Protein AF-K7QV93-F1 (afdb_monomer_lite)

Structure (mmCIF, N/CA/C/O backbone):
data_AF-K7QV93-F1
#
_entry.id   AF-K7QV93-F1
#
loop_
_atom_site.group_PDB
_atom_site.id
_atom_site.type_symbol
_atom_site.label_atom_id
_atom_site.label_alt_id
_atom_site.label_comp_id
_atom_site.label_asym_id
_atom_site.label_entity_id
_atom_site.label_seq_id
_atom_site.pdbx_PDB_ins_code
_atom_site.Cartn_x
_atom_site.Cartn_y
_atom_site.Cartn_z
_atom_site.occupancy
_atom_site.B_iso_or_equiv
_atom_site.auth_seq_id
_atom_site.auth_comp_id
_atom_site.auth_asym_id
_atom_site.auth_atom_id
_atom_site.pdbx_PDB_model_num
ATOM 1 N N . MET A 1 1 ? -5.341 3.453 18.337 1.00 78.31 1 MET A N 1
ATOM 2 C CA . MET A 1 1 ? -4.926 2.143 17.781 1.00 78.31 1 MET A CA 1
ATOM 3 C C . MET A 1 1 ? -4.292 2.433 16.439 1.00 78.31 1 MET A C 1
ATOM 5 O O . MET A 1 1 ? -4.932 3.128 15.661 1.00 78.31 1 MET A O 1
ATOM 9 N N . LYS A 1 2 ? -3.050 1.998 16.206 1.00 89.81 2 LYS A N 1
ATOM 10 C CA . LYS A 1 2 ? -2.323 2.328 14.974 1.00 89.81 2 LYS A CA 1
ATOM 11 C C . LYS A 1 2 ? -2.675 1.346 13.867 1.00 89.81 2 LYS A C 1
ATOM 13 O O . LYS A 1 2 ? -2.722 0.136 14.111 1.00 89.81 2 LYS A O 1
ATOM 18 N N . THR A 1 3 ? -2.903 1.870 12.671 1.00 93.25 3 THR A N 1
ATOM 19 C CA . THR A 1 3 ? -2.983 1.063 11.454 1.00 93.25 3 THR A CA 1
ATOM 20 C C . THR A 1 3 ? -1.587 0.547 11.138 1.00 93.25 3 THR A C 1
ATOM 22 O O . THR A 1 3 ? -0.630 1.311 11.195 1.00 93.25 3 THR A O 1
ATOM 25 N N . LEU A 1 4 ? -1.455 -0.741 10.836 1.00 95.31 4 LEU A N 1
ATOM 26 C CA . LEU A 1 4 ? -0.177 -1.353 10.478 1.00 95.31 4 LEU A CA 1
ATOM 27 C C . LEU A 1 4 ? -0.152 -1.619 8.974 1.00 95.31 4 LEU A C 1
ATOM 29 O O . LEU A 1 4 ? -1.053 -2.284 8.471 1.00 95.31 4 LEU A O 1
ATOM 33 N N . LEU A 1 5 ? 0.876 -1.129 8.282 1.00 95.38 5 LEU A N 1
ATOM 34 C CA . LEU A 1 5 ? 1.160 -1.439 6.881 1.00 95.38 5 LEU A CA 1
ATOM 35 C C . LEU A 1 5 ? 2.373 -2.363 6.778 1.00 95.38 5 LEU A C 1
ATOM 37 O O . LEU A 1 5 ? 3.485 -1.986 7.150 1.00 95.38 5 LEU A O 1
ATOM 41 N N . GLU A 1 6 ? 2.167 -3.548 6.219 1.00 94.94 6 GLU A N 1
ATOM 42 C CA . GLU A 1 6 ? 3.200 -4.552 5.976 1.00 94.94 6 GLU A CA 1
ATOM 43 C C . GLU A 1 6 ? 3.371 -4.806 4.476 1.00 94.94 6 GLU A C 1
ATOM 45 O O . GLU A 1 6 ? 2.457 -4.595 3.679 1.00 94.94 6 GLU A O 1
ATOM 50 N N . SER A 1 7 ? 4.559 -5.283 4.106 1.00 93.56 7 SER A N 1
ATOM 51 C CA . SER A 1 7 ? 4.883 -5.742 2.757 1.00 93.56 7 SER A CA 1
ATOM 52 C C . SER A 1 7 ? 5.504 -7.131 2.828 1.00 93.56 7 SER A C 1
ATOM 54 O O . SER A 1 7 ? 6.184 -7.458 3.802 1.00 93.56 7 SER A O 1
ATOM 56 N N . HIS A 1 8 ? 5.287 -7.950 1.805 1.00 89.56 8 HIS A N 1
ATOM 57 C CA . HIS A 1 8 ? 5.808 -9.302 1.711 1.00 89.56 8 HIS A CA 1
ATOM 58 C C . HIS A 1 8 ? 6.623 -9.481 0.424 1.00 89.56 8 HIS A C 1
ATOM 60 O O . HIS A 1 8 ? 6.161 -9.257 -0.695 1.00 89.56 8 HIS A O 1
ATOM 66 N N . LYS A 1 9 ? 7.893 -9.871 0.571 1.00 73.56 9 LYS A N 1
ATOM 67 C CA . LYS A 1 9 ? 8.859 -9.970 -0.538 1.00 73.56 9 LYS A CA 1
ATOM 68 C C . LYS A 1 9 ? 8.675 -11.198 -1.434 1.00 73.56 9 LYS A C 1
ATOM 70 O O . LYS A 1 9 ? 9.058 -11.154 -2.597 1.00 73.56 9 LYS A O 1
ATOM 75 N N . TYR A 1 10 ? 8.099 -12.272 -0.902 1.00 69.88 10 TYR A N 1
ATOM 76 C CA . TYR A 1 10 ? 8.080 -13.586 -1.559 1.00 69.88 10 TYR A CA 1
ATOM 77 C C . TYR A 1 10 ? 6.673 -14.088 -1.890 1.00 69.88 10 TYR A C 1
ATOM 79 O O . TYR A 1 10 ? 6.464 -15.288 -2.040 1.00 69.88 10 TYR A O 1
ATOM 87 N N . ALA A 1 11 ? 5.694 -13.187 -1.971 1.00 67.69 11 ALA A N 1
ATOM 88 C CA . ALA A 1 11 ? 4.392 -13.554 -2.503 1.00 67.69 11 ALA A CA 1
ATOM 89 C C . ALA A 1 11 ? 4.538 -13.742 -4.023 1.00 67.69 11 ALA A C 1
ATOM 91 O O . ALA A 1 11 ? 4.731 -12.773 -4.748 1.00 67.69 11 ALA A O 1
ATOM 92 N N . LEU A 1 12 ? 4.556 -14.999 -4.479 1.00 59.31 12 LEU A N 1
ATOM 93 C CA . LEU A 1 12 ? 4.664 -15.337 -5.904 1.00 59.31 12 LEU A CA 1
ATOM 94 C C . LEU A 1 12 ? 3.320 -15.138 -6.622 1.00 59.31 12 LEU A C 1
ATOM 96 O O . LEU A 1 12 ? 3.290 -14.531 -7.684 1.00 59.31 12 LEU A O 1
ATOM 100 N N . ASP A 1 13 ? 2.222 -15.566 -5.989 1.00 68.19 13 ASP A N 1
ATOM 101 C CA . ASP A 1 13 ? 0.844 -15.441 -6.500 1.00 68.19 13 ASP A CA 1
ATOM 102 C C . ASP A 1 13 ? -0.136 -14.873 -5.453 1.00 68.19 13 ASP A C 1
ATOM 104 O O . ASP A 1 13 ? -1.357 -14.929 -5.622 1.00 68.19 13 ASP A O 1
ATOM 108 N N . GLY A 1 14 ? 0.397 -14.361 -4.341 1.00 73.25 14 GLY A N 1
ATOM 109 C CA . GLY A 1 14 ? -0.367 -13.931 -3.169 1.00 73.25 14 GLY A CA 1
ATOM 110 C C . GLY A 1 14 ? -0.301 -12.424 -2.916 1.00 73.25 14 GLY A C 1
ATOM 111 O O . GLY A 1 14 ? 0.348 -11.704 -3.669 1.00 73.25 14 GLY A O 1
ATOM 112 N N . PRO A 1 15 ? -0.941 -11.940 -1.841 1.00 79.31 15 PRO A N 1
ATOM 113 C CA . PRO A 1 15 ? -0.920 -10.527 -1.497 1.00 79.31 15 PRO A CA 1
ATOM 114 C C . PRO A 1 15 ? 0.486 -10.058 -1.104 1.00 79.31 15 PRO A C 1
ATOM 116 O O . PRO A 1 15 ? 1.139 -10.647 -0.239 1.00 79.31 15 PRO A O 1
ATOM 119 N N . GLU A 1 16 ? 0.948 -8.976 -1.722 1.00 91.81 16 GLU A N 1
ATOM 120 C CA . GLU A 1 16 ? 2.230 -8.345 -1.423 1.00 91.81 16 GLU A CA 1
ATOM 121 C C . GLU A 1 16 ? 2.125 -7.322 -0.298 1.00 91.81 16 GLU A C 1
ATOM 123 O O . GLU A 1 16 ? 3.140 -7.039 0.330 1.00 91.81 16 GLU A O 1
ATOM 128 N N . LEU A 1 17 ? 0.941 -6.758 -0.039 1.00 93.44 17 LEU A N 1
ATOM 129 C CA . LEU A 1 17 ? 0.740 -5.751 1.005 1.00 93.44 17 LEU A CA 1
ATOM 130 C C . LEU A 1 17 ? -0.396 -6.140 1.939 1.00 93.44 17 LEU A C 1
ATOM 132 O O . LEU A 1 17 ? -1.427 -6.653 1.505 1.00 93.44 17 LEU A O 1
ATOM 136 N N . PHE A 1 18 ? -0.232 -5.807 3.215 1.00 94.19 18 PHE A N 1
ATOM 137 C CA . PHE A 1 18 ? -1.254 -6.013 4.231 1.00 94.19 18 PHE A CA 1
ATOM 138 C C . PHE A 1 18 ? -1.464 -4.730 5.021 1.00 94.19 18 PHE A C 1
ATOM 140 O O . PHE A 1 18 ? -0.509 -4.113 5.488 1.00 94.19 18 PHE A O 1
ATOM 147 N N . LEU A 1 19 ? -2.723 -4.348 5.194 1.00 93.06 19 LEU A N 1
ATOM 148 C CA . LEU A 1 19 ? -3.133 -3.341 6.160 1.00 93.06 19 LEU A CA 1
ATOM 149 C C . LEU A 1 19 ? -3.858 -4.040 7.298 1.00 93.06 19 LEU A C 1
ATOM 151 O O . LEU A 1 19 ? -4.750 -4.844 7.055 1.00 93.06 19 LEU A O 1
ATOM 155 N N . ARG A 1 20 ? -3.506 -3.726 8.540 1.00 93.31 20 ARG A N 1
ATOM 156 C CA . ARG A 1 20 ? -4.220 -4.198 9.733 1.00 93.31 20 ARG A CA 1
ATOM 157 C C . ARG A 1 20 ? -4.684 -3.016 10.557 1.00 93.31 20 ARG A C 1
ATOM 159 O O . ARG A 1 20 ? -4.090 -1.941 10.483 1.00 93.31 20 ARG A O 1
ATOM 166 N N . ASN A 1 21 ? -5.695 -3.236 11.394 1.00 92.25 21 ASN A N 1
ATOM 167 C CA . ASN A 1 21 ? -6.254 -2.201 12.264 1.00 92.25 21 ASN A CA 1
ATOM 168 C C . ASN A 1 21 ? -6.733 -0.979 11.464 1.00 92.25 21 ASN A C 1
ATOM 170 O O . ASN A 1 21 ? -6.473 0.166 11.841 1.00 92.25 21 ASN A O 1
ATOM 174 N N . TRP A 1 22 ? -7.382 -1.220 10.325 1.00 88.19 22 TRP A N 1
ATOM 175 C CA . TRP A 1 22 ? -7.947 -0.166 9.496 1.00 88.19 22 TRP A CA 1
ATOM 176 C C . TRP A 1 22 ? -8.969 0.656 10.296 1.00 88.19 22 TRP A C 1
ATOM 178 O O . TRP A 1 22 ? -9.830 0.067 10.967 1.00 88.19 22 TRP A O 1
ATOM 188 N N . PRO A 1 23 ? -8.910 1.998 10.257 1.00 83.12 23 PRO A N 1
ATOM 189 C CA . PRO A 1 23 ? -9.804 2.821 11.052 1.00 83.12 23 PRO A CA 1
ATOM 190 C C . PRO A 1 23 ? -11.229 2.765 10.496 1.00 83.12 23 PRO A C 1
ATOM 192 O O . PRO A 1 23 ? -11.468 2.782 9.287 1.00 83.12 23 PRO A O 1
ATOM 195 N N . LYS A 1 24 ? -12.215 2.731 11.396 1.00 79.50 24 LYS A N 1
ATOM 196 C CA . LYS A 1 24 ? -13.625 2.841 11.002 1.00 79.50 24 LYS A CA 1
ATOM 197 C C . LYS A 1 24 ? -13.885 4.229 10.414 1.00 79.50 24 LYS A C 1
ATOM 199 O O . LYS A 1 24 ? -13.465 5.225 10.990 1.00 79.50 24 LYS A O 1
ATOM 204 N N . GLY A 1 25 ? -14.616 4.287 9.301 1.00 74.62 25 GLY A N 1
ATOM 205 C CA . GLY A 1 25 ? -14.959 5.546 8.628 1.00 74.62 25 GLY A CA 1
ATOM 206 C C . GLY A 1 25 ? -13.893 6.068 7.660 1.00 74.62 25 GLY A C 1
ATOM 207 O O . GLY A 1 25 ? -14.139 7.059 6.982 1.00 74.62 25 GLY A O 1
ATOM 208 N N . THR A 1 26 ? -12.749 5.390 7.540 1.00 77.75 26 THR A N 1
ATOM 209 C CA . THR A 1 26 ? -11.745 5.678 6.511 1.00 77.75 26 THR A CA 1
ATOM 210 C C . THR A 1 26 ? -12.058 4.867 5.257 1.00 77.75 26 THR A C 1
ATOM 212 O O . THR A 1 26 ? -12.290 3.657 5.337 1.00 77.75 26 THR A O 1
ATOM 215 N N . SER A 1 27 ? -12.079 5.516 4.093 1.00 77.62 27 SER A N 1
ATOM 216 C CA . SER A 1 27 ? -12.267 4.848 2.806 1.00 77.62 27 SER A CA 1
ATOM 217 C C . SER A 1 27 ? -10.943 4.719 2.061 1.00 77.62 27 SER A C 1
ATOM 219 O O . SER A 1 27 ? -10.129 5.642 2.043 1.00 77.62 27 SER A O 1
ATOM 221 N N . LEU A 1 28 ? -10.744 3.560 1.432 1.00 78.44 28 LEU A N 1
ATOM 222 C CA . LEU A 1 28 ? -9.738 3.384 0.390 1.00 78.44 28 LEU A CA 1
ATOM 223 C C . LEU A 1 28 ? -10.374 3.791 -0.931 1.00 78.44 28 LEU A C 1
ATOM 225 O O . LEU A 1 28 ? -11.357 3.178 -1.344 1.00 78.44 28 LEU A O 1
ATOM 229 N N . ASP A 1 29 ? -9.828 4.814 -1.584 1.00 82.50 29 ASP A N 1
ATOM 230 C CA . ASP A 1 29 ? -10.268 5.193 -2.926 1.00 82.50 29 ASP A CA 1
ATOM 231 C C . ASP A 1 29 ? -9.921 4.062 -3.916 1.00 82.50 29 ASP A C 1
ATOM 233 O O . ASP A 1 29 ? -8.735 3.803 -4.154 1.00 82.50 29 ASP A O 1
ATOM 237 N N . PRO A 1 30 ? -10.912 3.393 -4.540 1.00 81.94 30 PRO A N 1
ATOM 238 C CA . PRO A 1 30 ? -10.644 2.333 -5.508 1.00 81.94 30 PRO A CA 1
ATOM 239 C C . PRO A 1 30 ? -9.798 2.816 -6.690 1.00 81.94 30 PRO A C 1
ATOM 241 O O . PRO A 1 30 ? -8.985 2.061 -7.216 1.00 81.94 30 PRO A O 1
ATOM 244 N N . ARG A 1 31 ? -9.923 4.093 -7.081 1.00 84.75 31 ARG A N 1
ATOM 245 C CA . ARG A 1 31 ? -9.122 4.679 -8.166 1.00 84.75 31 ARG A CA 1
ATOM 246 C C . ARG A 1 31 ? -7.655 4.794 -7.779 1.00 84.75 31 ARG A C 1
ATOM 248 O O . ARG A 1 31 ? -6.788 4.607 -8.633 1.00 84.75 31 ARG A O 1
ATOM 255 N N . LEU A 1 32 ? -7.374 5.099 -6.511 1.00 84.56 32 LEU A N 1
ATOM 256 C CA . LEU A 1 32 ? -6.014 5.074 -5.984 1.00 84.56 32 LEU A CA 1
ATOM 257 C C . LEU A 1 32 ? -5.466 3.650 -6.064 1.00 84.56 32 LEU A C 1
ATOM 259 O O . LEU A 1 32 ? -4.410 3.457 -6.653 1.00 84.56 32 LEU A O 1
ATOM 263 N N . LEU A 1 33 ? -6.206 2.658 -5.565 1.00 87.75 33 LEU A N 1
ATOM 264 C CA . LEU A 1 33 ? -5.780 1.255 -5.594 1.00 87.75 33 LEU A CA 1
ATOM 265 C C . LEU A 1 33 ? -5.434 0.785 -7.015 1.00 87.75 33 LEU A C 1
ATOM 267 O O . LEU A 1 33 ? -4.339 0.271 -7.238 1.00 87.75 33 LEU A O 1
ATOM 271 N N . THR A 1 34 ? -6.295 1.053 -8.000 1.00 87.31 34 THR A N 1
ATOM 272 C CA . THR A 1 34 ? -6.015 0.718 -9.405 1.00 87.31 34 THR A CA 1
ATOM 273 C C . THR A 1 34 ? -4.770 1.434 -9.941 1.00 87.31 34 THR A C 1
ATOM 275 O O . THR A 1 34 ? -3.957 0.828 -10.637 1.00 87.31 34 THR A O 1
ATOM 278 N N . ARG A 1 35 ? -4.558 2.714 -9.601 1.00 85.81 35 ARG A N 1
ATOM 279 C CA . ARG A 1 35 ? -3.343 3.449 -10.010 1.00 85.81 35 ARG A CA 1
ATOM 280 C C . ARG A 1 35 ? -2.067 2.872 -9.405 1.00 85.81 35 ARG A C 1
ATOM 282 O O . ARG A 1 35 ? -1.027 2.922 -10.055 1.00 85.81 35 ARG A O 1
ATOM 289 N N . LEU A 1 36 ? -2.151 2.314 -8.200 1.00 87.69 36 LEU A N 1
ATOM 290 C CA . LEU A 1 36 ? -1.046 1.614 -7.543 1.00 87.69 36 LEU A CA 1
ATOM 291 C C . LEU A 1 36 ? -0.822 0.200 -8.1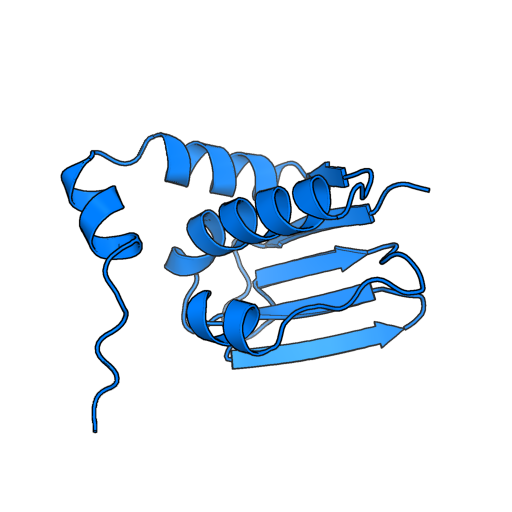02 1.00 87.69 36 LEU A C 1
ATOM 293 O O . LEU A 1 36 ? 0.082 -0.498 -7.649 1.00 87.69 36 LEU A O 1
ATOM 297 N N . GLY A 1 37 ? -1.623 -0.207 -9.093 1.00 89.50 37 GLY A N 1
ATOM 298 C CA . GLY A 1 37 ? -1.587 -1.530 -9.701 1.00 89.50 37 GLY A CA 1
ATOM 299 C C . GLY A 1 37 ? -2.047 -2.619 -8.749 1.00 89.50 37 GLY A C 1
ATOM 300 O O . GLY A 1 37 ? -1.519 -3.721 -8.789 1.00 89.50 37 GLY A O 1
ATOM 301 N N . VAL A 1 38 ? -3.001 -2.318 -7.870 1.00 91.69 38 VAL A N 1
ATOM 302 C CA . VAL A 1 38 ? -3.705 -3.339 -7.095 1.00 91.69 38 VAL A CA 1
ATOM 303 C C . VAL A 1 38 ? -4.699 -4.044 -8.017 1.00 91.69 38 VAL A C 1
ATOM 305 O O . VAL A 1 38 ? -5.602 -3.405 -8.556 1.00 91.69 38 VAL A O 1
ATOM 308 N N . VAL A 1 39 ? -4.546 -5.360 -8.173 1.00 92.19 39 VAL A N 1
ATOM 309 C CA . VAL A 1 39 ? -5.429 -6.211 -8.997 1.00 92.19 39 VAL A CA 1
ATOM 310 C C . VAL A 1 39 ? -6.496 -6.927 -8.187 1.00 92.19 39 VAL A C 1
ATOM 312 O O . VAL A 1 39 ? -7.526 -7.308 -8.734 1.00 92.19 39 VAL A O 1
ATOM 315 N N . ALA A 1 40 ? -6.256 -7.130 -6.893 1.00 90.81 40 ALA A N 1
ATOM 316 C CA . ALA A 1 40 ? -7.220 -7.754 -6.003 1.00 90.81 40 ALA A CA 1
ATOM 317 C C . ALA A 1 40 ? -7.086 -7.202 -4.585 1.00 90.81 40 ALA A C 1
ATOM 319 O O . ALA A 1 40 ? -5.988 -6.875 -4.127 1.00 90.81 40 ALA A O 1
ATOM 320 N N . VAL A 1 41 ? -8.222 -7.132 -3.895 1.00 90.88 41 VAL A N 1
ATOM 321 C CA . VAL A 1 41 ? -8.317 -6.758 -2.485 1.00 90.88 41 VAL A CA 1
ATOM 322 C C . VAL A 1 41 ? -9.088 -7.850 -1.767 1.00 90.88 41 VAL A C 1
ATOM 324 O O . VAL A 1 41 ? -10.211 -8.168 -2.153 1.00 90.88 41 VAL A O 1
ATOM 327 N N . GLU A 1 42 ? -8.502 -8.397 -0.712 1.00 90.50 42 GLU A N 1
ATOM 328 C CA . GLU A 1 42 ? -9.148 -9.369 0.161 1.00 90.50 42 GLU A CA 1
ATOM 329 C C . GLU A 1 42 ? -9.363 -8.748 1.541 1.00 90.50 42 GLU A C 1
ATOM 331 O O . GLU A 1 42 ? -8.438 -8.202 2.144 1.00 90.50 42 GLU A O 1
ATOM 336 N N . HIS A 1 43 ? -10.593 -8.806 2.050 1.00 89.38 43 HIS A N 1
ATOM 337 C CA . HIS A 1 43 ? -10.899 -8.375 3.409 1.00 89.38 43 HIS A CA 1
ATOM 338 C C . HIS A 1 43 ? -10.783 -9.569 4.358 1.00 89.38 43 HIS A C 1
ATOM 340 O O . HIS A 1 43 ? -11.604 -10.483 4.317 1.00 89.38 43 HIS A O 1
ATOM 346 N N . LEU A 1 44 ? -9.785 -9.532 5.240 1.00 88.12 44 LEU A N 1
ATOM 347 C CA . LEU A 1 44 ? -9.443 -10.628 6.152 1.00 88.12 44 LEU A CA 1
ATOM 348 C C . LEU A 1 44 ? -10.24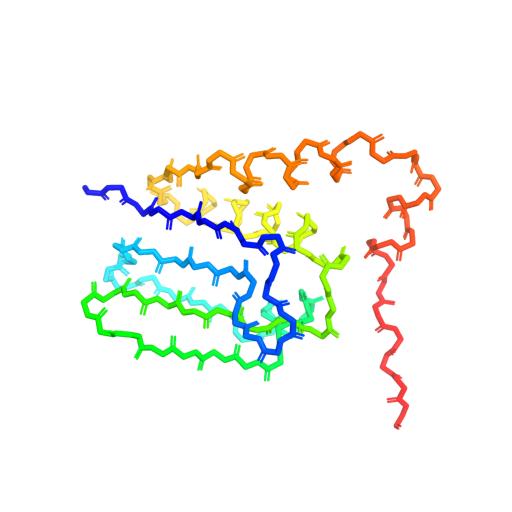6 -10.595 7.468 1.00 88.12 44 LEU A C 1
ATOM 350 O O . LEU A 1 44 ? -10.030 -11.419 8.354 1.00 88.12 44 LEU A O 1
ATOM 354 N N . GLY A 1 45 ? -11.171 -9.640 7.617 1.00 83.94 45 GLY A N 1
ATOM 355 C CA . GLY A 1 45 ? -11.906 -9.407 8.860 1.00 83.94 45 GLY A CA 1
ATOM 356 C C . GLY A 1 45 ? -11.161 -8.488 9.832 1.00 83.94 45 GLY A C 1
ATOM 357 O O . GLY A 1 45 ? -9.994 -8.163 9.643 1.00 83.94 45 GLY A O 1
ATOM 358 N N . ALA A 1 46 ? -11.863 -8.013 10.868 1.00 83.31 46 ALA A N 1
ATOM 359 C CA . ALA A 1 46 ? -11.309 -7.154 11.928 1.00 83.31 46 ALA A CA 1
ATOM 360 C C . ALA A 1 46 ? -10.550 -5.893 11.439 1.00 83.31 46 ALA A C 1
ATOM 362 O O . ALA A 1 46 ? -9.640 -5.409 12.110 1.00 83.31 46 ALA A O 1
ATOM 363 N N . GLY A 1 47 ? -10.924 -5.341 10.277 1.00 84.75 47 GLY A N 1
ATOM 364 C CA . GLY A 1 47 ? -10.232 -4.190 9.689 1.00 84.75 47 GLY A CA 1
ATOM 365 C C . GLY A 1 47 ? -8.862 -4.541 9.106 1.00 84.75 47 GLY A C 1
ATOM 366 O O . GLY A 1 47 ? -7.976 -3.689 9.081 1.00 84.75 47 GLY A O 1
ATOM 367 N N . ALA A 1 48 ? -8.660 -5.787 8.678 1.00 90.75 48 ALA A N 1
ATOM 368 C CA . ALA A 1 48 ? -7.485 -6.204 7.935 1.00 90.75 48 ALA A CA 1
ATOM 369 C C . ALA A 1 48 ? -7.800 -6.384 6.442 1.00 90.75 48 ALA A C 1
ATOM 371 O O . ALA A 1 48 ? -8.827 -6.952 6.066 1.00 90.75 48 ALA A O 1
ATOM 372 N N . PHE A 1 49 ? -6.890 -5.905 5.600 1.00 91.56 49 PHE A N 1
ATOM 373 C CA . PHE A 1 49 ? -6.960 -5.970 4.147 1.00 91.56 49 PHE A CA 1
ATOM 374 C C . PHE A 1 49 ? -5.657 -6.533 3.595 1.00 91.56 49 PHE A C 1
ATOM 376 O O . PHE A 1 49 ? -4.578 -6.157 4.051 1.00 9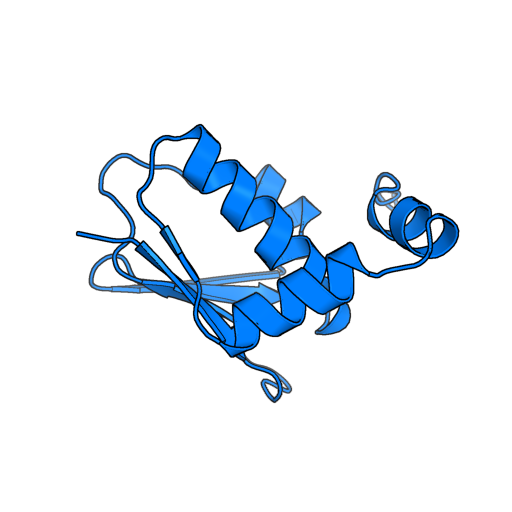1.56 49 PHE A O 1
ATOM 383 N N . ALA A 1 50 ? -5.764 -7.389 2.589 1.00 92.12 50 ALA A N 1
ATOM 384 C CA . ALA A 1 50 ? -4.642 -7.868 1.804 1.00 92.12 50 ALA A CA 1
ATOM 385 C C . ALA A 1 50 ? -4.780 -7.355 0.369 1.00 92.12 50 ALA A C 1
ATOM 387 O O . ALA A 1 50 ? -5.860 -7.420 -0.218 1.00 92.12 50 ALA A O 1
ATOM 388 N N . PHE A 1 51 ? -3.694 -6.834 -0.192 1.00 93.06 51 PHE A N 1
ATOM 389 C CA . PHE A 1 51 ? -3.662 -6.298 -1.547 1.00 93.06 51 PHE A CA 1
ATOM 390 C C . PHE A 1 51 ? -2.721 -7.132 -2.393 1.00 93.06 51 PHE A C 1
ATOM 392 O O . PHE A 1 51 ? -1.547 -7.286 -2.050 1.00 93.06 51 PHE A O 1
ATOM 399 N N . ARG A 1 52 ? -3.242 -7.625 -3.515 1.00 92.88 52 ARG A N 1
ATOM 400 C CA . ARG A 1 52 ? -2.437 -8.215 -4.577 1.00 92.88 52 ARG A CA 1
ATOM 401 C C . ARG A 1 52 ? -2.108 -7.151 -5.611 1.00 92.88 52 ARG A C 1
ATOM 403 O O . ARG A 1 52 ? -3.005 -6.434 -6.060 1.00 92.88 52 ARG A O 1
ATOM 410 N N . LEU A 1 53 ? -0.847 -7.071 -6.005 1.00 92.00 53 LEU A N 1
ATOM 411 C CA . LEU A 1 53 ? -0.337 -6.151 -7.009 1.00 92.00 53 LEU A CA 1
ATOM 412 C C . LEU A 1 53 ? -0.203 -6.845 -8.373 1.00 92.00 53 LEU A C 1
ATOM 414 O O . LEU A 1 53 ? -0.057 -8.059 -8.469 1.00 92.00 53 LEU A O 1
ATOM 418 N N . GLU A 1 54 ? -0.218 -6.061 -9.451 1.00 90.56 54 GLU A N 1
ATOM 419 C CA . GLU A 1 54 ? 0.094 -6.526 -10.814 1.00 90.56 54 GLU A CA 1
ATOM 420 C C . GLU A 1 54 ? 1.532 -7.053 -10.913 1.00 90.56 54 GLU A C 1
ATOM 422 O O . GLU A 1 54 ? 1.858 -7.848 -11.791 1.00 90.56 54 GLU A O 1
ATOM 427 N N . GLY A 1 55 ? 2.411 -6.586 -10.025 1.00 88.75 55 GLY A N 1
ATOM 428 C CA . GLY A 1 55 ? 3.762 -7.095 -9.911 1.00 88.75 55 GLY A CA 1
ATOM 429 C C . GLY A 1 55 ? 4.514 -6.510 -8.725 1.00 88.75 55 GLY A C 1
ATOM 430 O O . GLY A 1 55 ? 4.310 -5.365 -8.320 1.00 88.75 55 GLY A O 1
ATOM 431 N N . ARG A 1 56 ? 5.472 -7.284 -8.209 1.00 86.62 56 ARG A N 1
ATOM 432 C CA . ARG A 1 56 ? 6.213 -6.963 -6.981 1.00 86.62 56 ARG A CA 1
ATOM 433 C C . ARG A 1 56 ? 6.996 -5.647 -7.018 1.00 86.62 56 ARG A C 1
ATOM 435 O O . ARG A 1 56 ? 7.237 -5.042 -5.972 1.00 86.62 56 ARG A O 1
ATOM 442 N N . HIS A 1 57 ? 7.374 -5.193 -8.211 1.00 86.44 57 HIS A N 1
ATOM 443 C CA . HIS A 1 57 ? 8.048 -3.911 -8.430 1.00 86.44 57 HIS A CA 1
ATOM 444 C C . HIS A 1 57 ? 7.176 -2.696 -8.058 1.00 86.44 57 HIS A C 1
ATOM 446 O O . HIS A 1 57 ? 7.702 -1.600 -7.880 1.00 86.44 57 HIS A O 1
ATOM 452 N N . LEU A 1 58 ? 5.860 -2.886 -7.915 1.00 90.19 58 LEU A N 1
ATOM 453 C CA . LEU A 1 58 ? 4.913 -1.848 -7.509 1.00 90.19 58 LEU A CA 1
ATOM 454 C C . LEU A 1 58 ? 4.775 -1.715 -5.990 1.00 90.19 58 LEU A C 1
ATOM 456 O O . LEU A 1 58 ? 4.158 -0.755 -5.538 1.00 90.19 58 LEU A O 1
ATOM 460 N N . ALA A 1 59 ? 5.366 -2.610 -5.191 1.00 92.06 59 ALA A N 1
ATOM 461 C CA . ALA A 1 59 ? 5.220 -2.571 -3.737 1.00 92.06 59 ALA A CA 1
ATOM 462 C C . ALA A 1 59 ? 5.801 -1.287 -3.119 1.00 92.06 59 ALA A C 1
ATOM 464 O O . ALA A 1 59 ? 5.114 -0.640 -2.339 1.00 92.06 59 ALA A O 1
ATOM 465 N N . GLY A 1 60 ? 7.006 -0.860 -3.509 1.00 92.50 60 GLY A N 1
ATOM 466 C CA . GLY A 1 60 ? 7.587 0.433 -3.110 1.00 92.50 60 GLY A CA 1
ATOM 467 C C . GLY A 1 60 ? 6.671 1.635 -3.370 1.00 92.50 60 GLY A C 1
ATOM 468 O O . GLY A 1 60 ? 6.304 2.332 -2.420 1.00 92.50 60 GLY A O 1
ATOM 469 N N . PRO A 1 61 ? 6.262 1.870 -4.629 1.00 91.50 61 PRO A N 1
ATOM 470 C CA . PRO A 1 61 ? 5.316 2.928 -4.975 1.00 91.50 61 PRO A CA 1
ATOM 471 C C . PRO A 1 61 ? 3.991 2.817 -4.210 1.00 91.50 61 PRO A C 1
ATOM 473 O O . PRO A 1 61 ? 3.516 3.805 -3.654 1.00 91.50 61 PRO A O 1
ATOM 476 N N . ALA A 1 62 ? 3.409 1.618 -4.133 1.00 92.75 62 ALA A N 1
ATOM 477 C CA . ALA A 1 62 ? 2.149 1.384 -3.440 1.00 92.75 62 ALA A CA 1
ATOM 478 C C . ALA A 1 62 ? 2.251 1.695 -1.941 1.00 92.75 62 ALA A C 1
ATOM 480 O O . ALA A 1 62 ? 1.404 2.414 -1.415 1.00 92.75 62 ALA A O 1
ATOM 481 N N . VAL A 1 63 ? 3.317 1.247 -1.269 1.00 94.81 63 VAL A N 1
ATOM 482 C CA . VAL A 1 63 ? 3.594 1.587 0.134 1.00 94.81 63 VAL A CA 1
ATOM 483 C C . VAL A 1 63 ? 3.719 3.096 0.307 1.00 94.81 63 VAL A C 1
ATOM 485 O O . VAL A 1 63 ? 3.083 3.656 1.195 1.00 94.81 63 VAL A O 1
ATOM 488 N N . PHE A 1 64 ? 4.498 3.768 -0.545 1.00 93.56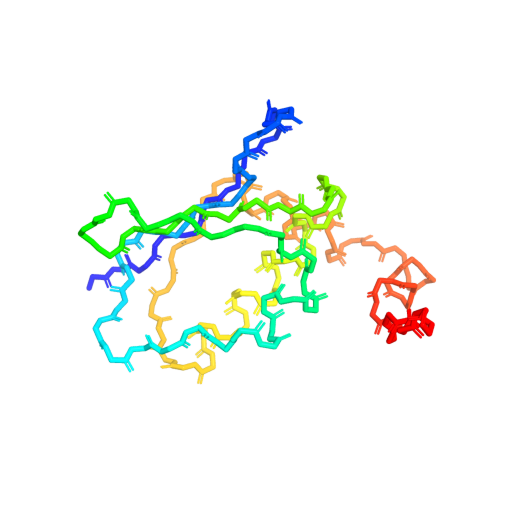 64 PHE A N 1
ATOM 489 C CA . PHE A 1 64 ? 4.687 5.218 -0.471 1.00 93.56 64 PHE A CA 1
ATOM 490 C C . PHE A 1 64 ? 3.359 5.978 -0.559 1.00 93.56 64 PHE A C 1
ATOM 492 O O . PHE A 1 64 ? 3.060 6.814 0.295 1.00 93.56 64 PHE A O 1
ATOM 499 N N . PHE A 1 65 ? 2.533 5.665 -1.555 1.00 91.81 65 PHE A N 1
ATOM 500 C CA . PHE A 1 65 ? 1.262 6.355 -1.745 1.00 91.81 65 PHE A CA 1
ATOM 501 C C . PHE A 1 65 ? 0.215 5.995 -0.690 1.00 91.81 65 PHE A C 1
ATOM 503 O O . PHE A 1 65 ? -0.527 6.881 -0.271 1.00 91.81 65 PHE A O 1
ATOM 510 N N . LEU A 1 66 ? 0.169 4.745 -0.218 1.00 91.81 66 LEU A N 1
ATOM 511 C CA . LEU A 1 66 ? -0.709 4.353 0.888 1.00 91.81 66 LEU A CA 1
ATOM 512 C C . LEU A 1 66 ? -0.335 5.083 2.179 1.00 91.81 66 LEU A C 1
ATOM 514 O O . LEU A 1 66 ? -1.220 5.584 2.867 1.00 91.81 66 LEU A O 1
ATOM 518 N N . VAL A 1 67 ? 0.962 5.212 2.478 1.00 93.25 67 VAL A N 1
ATOM 519 C CA . VAL A 1 67 ? 1.450 5.986 3.630 1.00 93.25 67 VAL A CA 1
ATOM 520 C C . VAL A 1 67 ? 0.994 7.440 3.530 1.00 93.25 67 VAL A C 1
ATOM 522 O O . VAL A 1 67 ? 0.400 7.953 4.475 1.00 93.25 67 VAL A O 1
ATOM 525 N N . LEU A 1 68 ? 1.218 8.100 2.388 1.00 91.69 68 LEU A N 1
ATOM 526 C CA . LEU A 1 68 ? 0.797 9.492 2.199 1.00 91.69 68 LEU A CA 1
ATOM 527 C C . LEU A 1 68 ? -0.719 9.665 2.299 1.00 91.69 68 LEU A C 1
ATOM 529 O O . LEU A 1 68 ? -1.183 10.609 2.934 1.00 91.69 68 LEU A O 1
ATOM 533 N N . HIS A 1 69 ? -1.486 8.760 1.691 1.00 88.88 69 HIS A N 1
ATOM 534 C CA . HIS A 1 69 ? -2.944 8.800 1.732 1.00 88.88 69 HIS A CA 1
ATOM 535 C C . HIS A 1 69 ? -3.465 8.684 3.169 1.00 88.88 69 HIS A C 1
ATOM 537 O O . HIS A 1 69 ? -4.274 9.504 3.595 1.00 88.88 69 HIS A O 1
ATOM 543 N N . LEU A 1 70 ? -2.943 7.720 3.932 1.00 89.38 70 LEU A N 1
ATOM 544 C CA . LEU A 1 70 ? -3.352 7.475 5.313 1.00 89.38 70 LEU A CA 1
ATOM 545 C C . LEU A 1 70 ? -2.971 8.628 6.241 1.00 89.38 70 LEU A C 1
ATOM 547 O O . LEU A 1 70 ? -3.806 9.103 7.010 1.00 89.38 70 LEU A O 1
ATOM 551 N N . LEU A 1 71 ? -1.742 9.134 6.127 1.00 90.81 71 LEU A N 1
ATOM 552 C CA . LEU A 1 71 ? -1.309 10.302 6.893 1.00 90.81 71 LEU A CA 1
ATOM 553 C C . LEU A 1 71 ? -2.142 11.544 6.546 1.00 90.81 71 LEU A C 1
ATOM 555 O O . LEU A 1 71 ? -2.524 12.292 7.443 1.00 90.81 71 LEU A O 1
ATOM 559 N N . GLY A 1 72 ? -2.487 11.736 5.268 1.00 89.88 72 GLY A N 1
ATOM 560 C CA . GLY A 1 72 ? -3.366 12.820 4.819 1.00 89.88 72 GLY A CA 1
ATOM 561 C C . GLY A 1 72 ? -4.794 12.730 5.372 1.00 89.88 72 GLY A C 1
ATOM 562 O O . GLY A 1 72 ? -5.468 13.748 5.492 1.00 89.88 72 GLY A O 1
ATOM 563 N N . GLN A 1 73 ? -5.240 11.532 5.755 1.00 88.50 73 GLN A N 1
ATOM 564 C CA . GLN A 1 73 ? -6.517 11.288 6.431 1.00 88.50 73 GLN A CA 1
ATOM 565 C C . GLN A 1 73 ? -6.410 11.346 7.968 1.00 88.50 73 GLN A C 1
ATOM 567 O O . GLN A 1 73 ? -7.384 11.051 8.658 1.00 88.50 73 GLN A O 1
ATOM 572 N N . GLY A 1 74 ? -5.246 11.711 8.519 1.00 89.69 74 GLY A N 1
ATOM 573 C CA . GLY A 1 74 ? -5.020 11.775 9.965 1.00 89.69 74 GLY A CA 1
ATOM 574 C C . GLY A 1 74 ? -4.901 10.405 10.639 1.00 89.69 74 GLY A C 1
ATOM 575 O O . GLY A 1 74 ? -5.063 10.302 11.854 1.00 89.69 74 GLY A O 1
ATOM 576 N N . VAL A 1 75 ? -4.637 9.343 9.872 1.00 90.44 75 VAL A N 1
ATOM 577 C CA . VAL A 1 75 ? -4.480 7.987 10.407 1.00 90.44 75 VAL A CA 1
ATOM 578 C C . VAL A 1 75 ? -3.097 7.829 11.029 1.00 90.44 75 VAL A C 1
ATOM 580 O O . VAL A 1 75 ? -2.076 8.041 10.374 1.00 90.44 75 VAL A O 1
ATOM 583 N N . GLU A 1 76 ? -3.050 7.395 12.290 1.00 92.50 76 GLU A N 1
ATOM 584 C CA . GLU A 1 76 ? -1.794 6.976 12.911 1.00 92.50 76 GLU A CA 1
ATOM 585 C C . GLU A 1 76 ? -1.308 5.663 12.292 1.00 92.50 76 GLU A C 1
ATOM 587 O O . GLU A 1 76 ? -1.957 4.619 12.416 1.00 92.50 76 GLU A O 1
ATOM 592 N N . LEU A 1 77 ? -0.139 5.720 11.655 1.00 93.75 77 LEU A N 1
ATOM 593 C CA . LEU A 1 77 ? 0.422 4.612 10.896 1.00 93.75 77 LEU A CA 1
ATOM 594 C C . LEU A 1 77 ? 1.675 4.043 11.564 1.00 93.75 77 LEU A C 1
ATOM 596 O O . LEU A 1 77 ? 2.608 4.766 11.917 1.00 93.75 77 LEU A O 1
ATOM 600 N N . GLU A 1 78 ? 1.722 2.724 11.662 1.00 96.25 78 GLU A N 1
ATOM 601 C CA . GLU A 1 78 ? 2.932 1.948 11.866 1.00 96.25 78 GLU A CA 1
ATOM 602 C C . GLU A 1 78 ? 3.292 1.254 10.551 1.00 96.25 78 GLU A C 1
ATOM 604 O O . GLU A 1 78 ? 2.462 0.606 9.920 1.00 96.25 78 GLU A O 1
ATOM 609 N N . VAL A 1 79 ? 4.536 1.412 10.108 1.00 95.75 79 VAL A N 1
ATOM 610 C CA . VAL A 1 79 ? 5.035 0.770 8.886 1.00 95.75 79 VAL A CA 1
ATOM 611 C C . VAL A 1 79 ? 5.963 -0.359 9.305 1.00 95.75 79 VAL A C 1
ATOM 613 O O . VAL A 1 79 ? 6.944 -0.092 10.004 1.00 95.75 79 VAL A O 1
ATOM 616 N N . GLY A 1 80 ? 5.661 -1.590 8.898 1.00 96.12 80 GLY A N 1
ATOM 617 C CA . GLY A 1 80 ? 6.478 -2.771 9.170 1.00 96.12 80 GLY A CA 1
ATOM 618 C C . GLY A 1 80 ? 7.826 -2.729 8.446 1.00 96.12 80 GLY A C 1
ATOM 619 O O . GLY A 1 80 ? 7.999 -2.007 7.465 1.00 96.12 80 GLY A O 1
ATOM 620 N N . GLU A 1 81 ? 8.792 -3.519 8.912 1.00 95.38 81 GLU A N 1
ATOM 621 C CA . GLU A 1 81 ? 10.184 -3.470 8.433 1.00 95.38 81 GLU A CA 1
ATOM 622 C C . GLU A 1 81 ? 10.328 -3.654 6.918 1.00 95.38 81 GLU A C 1
ATOM 624 O O . GLU A 1 81 ? 11.023 -2.881 6.259 1.00 95.38 81 GLU A O 1
ATOM 629 N N . GLU A 1 82 ? 9.636 -4.630 6.332 1.00 94.88 82 GLU A N 1
ATOM 630 C CA . GLU A 1 82 ? 9.732 -4.852 4.888 1.00 94.88 82 GLU A CA 1
ATOM 631 C C . GLU A 1 82 ? 9.052 -3.724 4.098 1.00 94.88 82 GLU A C 1
ATOM 633 O O . GLU A 1 82 ? 9.594 -3.260 3.100 1.00 94.88 82 GLU A O 1
ATOM 638 N N . ALA A 1 83 ? 7.935 -3.175 4.589 1.00 95.12 83 ALA A N 1
ATOM 639 C CA . ALA A 1 83 ? 7.326 -1.987 3.988 1.00 95.12 83 ALA A CA 1
ATOM 640 C C . ALA A 1 83 ? 8.246 -0.754 4.102 1.00 95.12 83 ALA A C 1
ATOM 642 O O . ALA A 1 83 ? 8.345 0.033 3.162 1.00 95.12 83 ALA A O 1
ATOM 643 N N . ARG A 1 84 ? 9.009 -0.602 5.195 1.00 95.94 84 ARG A N 1
ATOM 644 C CA . ARG A 1 84 ? 10.042 0.447 5.307 1.00 95.94 84 ARG A CA 1
ATOM 645 C C . ARG A 1 84 ? 11.161 0.259 4.287 1.00 95.94 84 ARG A C 1
ATOM 647 O O . ARG A 1 84 ? 11.668 1.249 3.762 1.00 95.94 84 ARG A O 1
ATOM 654 N N . ARG A 1 85 ? 11.561 -0.984 4.004 1.00 95.06 85 ARG A N 1
ATOM 655 C CA . ARG A 1 85 ? 12.560 -1.289 2.965 1.00 95.06 85 ARG A CA 1
ATOM 656 C C . ARG A 1 85 ? 12.041 -0.952 1.575 1.00 95.06 85 ARG A C 1
ATOM 658 O O . ARG A 1 85 ? 12.758 -0.290 0.832 1.00 95.06 85 ARG A O 1
ATOM 665 N N . GLU A 1 86 ? 10.800 -1.317 1.270 1.00 94.81 86 GLU A N 1
ATOM 666 C CA . GLU A 1 86 ? 10.112 -0.929 0.034 1.00 94.81 86 GLU A CA 1
ATOM 667 C C . GLU A 1 86 ? 10.070 0.589 -0.147 1.00 94.81 86 GLU A C 1
ATOM 669 O O . GLU A 1 86 ? 10.473 1.116 -1.186 1.00 94.81 86 GLU A O 1
ATOM 674 N N . LEU A 1 87 ? 9.658 1.301 0.903 1.00 93.81 87 LEU A N 1
ATOM 675 C CA . LEU A 1 87 ? 9.617 2.756 0.927 1.00 93.81 87 LEU A CA 1
ATOM 676 C C . LEU A 1 87 ? 11.006 3.362 0.692 1.00 93.81 87 LEU A C 1
ATOM 678 O O . LEU A 1 87 ? 11.163 4.253 -0.140 1.00 93.81 87 LEU A O 1
ATOM 682 N N . ARG A 1 88 ? 12.030 2.866 1.396 1.00 94.06 88 ARG A N 1
ATOM 683 C CA . ARG A 1 88 ? 13.412 3.336 1.244 1.00 94.06 88 ARG A CA 1
ATOM 684 C C . ARG A 1 88 ? 13.917 3.101 -0.175 1.00 94.06 88 ARG A C 1
ATOM 686 O O . ARG A 1 88 ? 14.435 4.035 -0.774 1.00 94.06 88 ARG A O 1
ATOM 693 N N . ALA A 1 89 ? 13.736 1.896 -0.713 1.00 92.06 89 ALA A N 1
ATOM 694 C CA . ALA A 1 89 ? 14.157 1.554 -2.065 1.00 92.06 89 ALA A CA 1
ATOM 695 C C . ALA A 1 89 ? 13.517 2.494 -3.096 1.00 92.06 89 ALA A C 1
ATOM 697 O O . ALA A 1 89 ? 14.228 3.055 -3.932 1.00 92.06 89 ALA A O 1
ATOM 698 N N . PHE A 1 90 ? 12.208 2.738 -2.976 1.00 92.19 90 PHE A N 1
ATOM 699 C CA . PHE A 1 90 ? 11.477 3.657 -3.845 1.00 92.19 90 PHE A CA 1
ATOM 700 C C . PHE A 1 90 ? 11.994 5.101 -3.753 1.00 92.19 90 PHE A C 1
ATOM 702 O O . PHE A 1 90 ? 12.261 5.726 -4.777 1.00 92.19 90 PHE A O 1
ATOM 709 N N . LEU A 1 91 ? 12.196 5.619 -2.539 1.00 90.50 91 LEU A N 1
ATOM 710 C CA . LEU A 1 91 ? 12.683 6.986 -2.315 1.00 90.50 91 LEU A CA 1
ATOM 711 C C . LEU A 1 91 ? 14.132 7.200 -2.773 1.00 90.50 91 LEU A C 1
ATOM 713 O O . LEU A 1 91 ? 14.524 8.328 -3.057 1.00 90.50 91 LEU A O 1
ATOM 717 N N . THR A 1 92 ? 14.923 6.131 -2.857 1.00 93.00 92 THR A N 1
ATOM 718 C CA . THR A 1 92 ? 16.305 6.173 -3.360 1.00 93.00 92 THR A CA 1
ATOM 719 C C . THR A 1 92 ? 16.423 5.947 -4.867 1.00 93.00 92 THR A C 1
ATOM 721 O O . THR A 1 92 ? 17.537 5.920 -5.392 1.00 93.00 92 THR A O 1
ATOM 724 N N . LEU A 1 93 ? 15.306 5.776 -5.585 1.00 89.25 93 LEU A N 1
ATOM 725 C CA . LEU A 1 93 ? 15.341 5.632 -7.036 1.00 89.25 93 LEU A CA 1
ATOM 726 C C . LEU A 1 93 ? 15.951 6.878 -7.696 1.00 89.25 93 LEU A C 1
ATOM 728 O O . LEU A 1 93 ? 15.648 8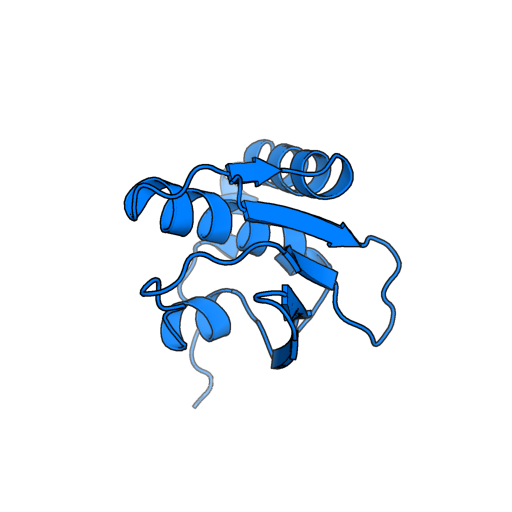.007 -7.300 1.00 89.25 93 LEU A O 1
ATOM 732 N N . PRO A 1 94 ? 16.755 6.708 -8.761 1.00 90.88 94 PRO A N 1
ATOM 733 C CA . PRO A 1 94 ? 17.247 7.845 -9.517 1.00 90.88 94 PRO A CA 1
ATOM 734 C C . PRO A 1 94 ? 16.065 8.613 -10.139 1.00 90.88 94 PRO A C 1
ATOM 736 O O . PRO A 1 94 ? 15.074 7.989 -10.538 1.00 90.88 94 PRO A O 1
ATOM 739 N N . PRO A 1 95 ? 16.163 9.946 -10.318 1.00 86.50 95 PRO A N 1
ATOM 740 C CA . PRO A 1 95 ? 15.048 10.771 -10.793 1.00 86.50 95 PRO A CA 1
ATOM 741 C C . PRO A 1 95 ? 14.401 10.283 -12.097 1.00 86.50 95 PRO A C 1
ATOM 743 O O . PRO A 1 95 ? 13.192 10.407 -12.281 1.00 86.50 95 PRO A O 1
ATOM 746 N N . VAL A 1 96 ? 15.187 9.692 -13.003 1.00 87.44 96 VAL A N 1
ATOM 747 C CA . VAL A 1 96 ? 14.683 9.104 -14.255 1.00 87.44 96 VAL A CA 1
ATOM 748 C C . VAL A 1 96 ? 13.773 7.895 -14.019 1.00 87.44 96 VAL A C 1
ATOM 750 O O . VAL A 1 96 ? 12.757 7.755 -14.697 1.00 87.44 96 VAL A O 1
ATOM 753 N N . ALA A 1 97 ? 14.099 7.040 -13.048 1.00 83.00 97 ALA A N 1
ATOM 754 C CA . ALA A 1 97 ? 13.280 5.889 -12.690 1.00 83.00 97 ALA A CA 1
ATOM 755 C C . ALA A 1 97 ? 12.014 6.340 -11.955 1.00 83.00 97 ALA A C 1
ATOM 757 O O . ALA A 1 97 ? 10.924 5.874 -12.279 1.00 83.00 97 ALA A O 1
ATOM 758 N N . LEU A 1 98 ? 12.139 7.322 -11.057 1.00 81.94 98 LEU A N 1
ATOM 759 C CA . LEU A 1 98 ? 10.995 7.904 -10.362 1.00 81.94 98 LEU A CA 1
ATOM 760 C C . LEU A 1 98 ? 9.989 8.517 -11.350 1.00 81.94 98 LEU A C 1
ATOM 762 O O . LEU A 1 98 ? 8.798 8.239 -11.260 1.00 81.94 98 LEU A O 1
ATOM 766 N N . LYS A 1 99 ? 10.459 9.267 -12.359 1.00 82.94 99 LYS A N 1
ATOM 767 C CA . LYS A 1 99 ? 9.597 9.816 -13.423 1.00 82.94 99 LYS A CA 1
ATOM 768 C C . LYS A 1 99 ? 8.815 8.744 -14.178 1.00 82.94 99 LYS A C 1
ATOM 770 O O . LYS A 1 99 ? 7.665 8.984 -14.512 1.00 82.94 99 LYS A O 1
ATOM 775 N N . ARG A 1 100 ? 9.415 7.579 -14.450 1.00 81.06 100 ARG A N 1
ATOM 776 C CA . ARG A 1 100 ? 8.722 6.472 -15.135 1.00 81.06 100 ARG A CA 1
ATOM 777 C C . ARG A 1 100 ? 7.619 5.869 -14.275 1.00 81.06 100 ARG A C 1
ATOM 779 O O . ARG A 1 100 ? 6.563 5.552 -14.798 1.00 81.06 100 ARG A O 1
ATOM 786 N N . VAL A 1 101 ? 7.863 5.733 -12.975 1.00 76.12 101 VAL A N 1
ATOM 787 C CA . VAL A 1 101 ? 6.869 5.197 -12.037 1.00 76.12 101 VAL A CA 1
ATOM 788 C C . VAL A 1 101 ? 5.725 6.186 -11.800 1.00 76.12 101 VAL A C 1
ATOM 790 O O . VAL A 1 101 ? 4.575 5.778 -11.696 1.00 76.12 101 VAL A O 1
ATOM 793 N N . LEU A 1 102 ? 6.037 7.481 -11.722 1.00 74.38 102 LEU A N 1
ATOM 794 C CA . LEU A 1 102 ? 5.054 8.550 -11.526 1.00 74.38 102 LEU A CA 1
ATOM 795 C C . LEU A 1 102 ? 4.333 8.960 -12.814 1.00 74.38 102 LEU A C 1
ATOM 797 O O . LEU A 1 102 ? 3.365 9.721 -12.750 1.00 74.38 102 LEU A O 1
ATOM 801 N N . ALA A 1 103 ? 4.813 8.514 -13.977 1.00 76.56 103 ALA A N 1
ATOM 802 C CA . ALA A 1 103 ? 4.158 8.800 -15.239 1.00 76.56 103 ALA A CA 1
ATOM 803 C C . ALA A 1 103 ? 2.725 8.247 -15.197 1.00 76.56 103 ALA A C 1
ATOM 805 O O . ALA A 1 103 ? 2.510 7.147 -14.679 1.00 76.56 103 ALA A O 1
ATOM 806 N N . PRO A 1 104 ? 1.738 8.981 -15.741 1.00 66.94 104 PRO A N 1
ATOM 807 C CA . PRO A 1 104 ? 0.396 8.449 -15.892 1.00 66.94 104 PRO A CA 1
ATOM 808 C C . PRO A 1 104 ? 0.489 7.106 -16.607 1.00 66.94 104 PRO A C 1
ATOM 810 O O . PRO A 1 104 ? 1.085 7.019 -17.682 1.00 66.94 104 PRO A O 1
ATOM 813 N N . ARG A 1 105 ? -0.075 6.055 -16.006 1.00 63.62 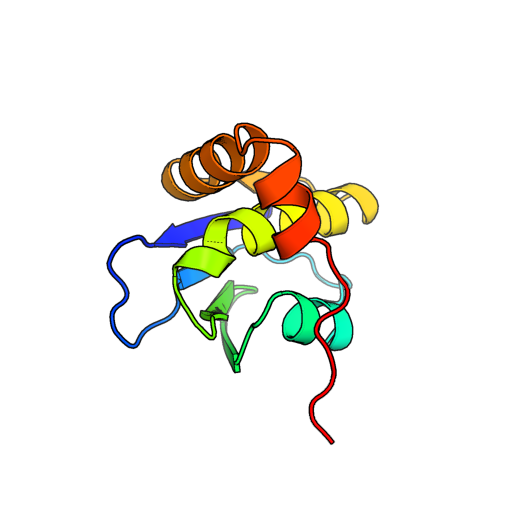105 ARG A N 1
ATOM 814 C CA . ARG A 1 105 ? -0.236 4.786 -16.708 1.00 63.62 105 ARG A CA 1
ATOM 815 C C . ARG A 1 105 ? -1.085 5.076 -17.934 1.00 63.62 105 ARG A C 1
ATOM 817 O O . ARG A 1 105 ? -2.235 5.489 -17.788 1.00 63.62 105 ARG A O 1
ATOM 824 N N . SER A 1 106 ? -0.496 4.925 -19.118 1.00 54.00 106 SER A N 1
ATOM 825 C CA . SER A 1 106 ? -1.232 4.960 -20.372 1.00 54.00 106 SER A CA 1
ATOM 826 C C . SER A 1 106 ? -2.336 3.925 -20.234 1.00 54.00 106 SER A C 1
ATOM 828 O O . SER A 1 106 ? -2.050 2.730 -20.166 1.00 54.00 106 SER A O 1
ATOM 830 N N . SER A 1 107 ? -3.581 4.373 -20.112 1.00 44.84 107 SER A N 1
ATOM 831 C CA . SER A 1 107 ? -4.725 3.511 -20.354 1.00 44.84 107 SER A CA 1
ATOM 832 C C . SER A 1 107 ? -4.547 3.010 -21.781 1.00 44.84 107 SER A C 1
ATOM 834 O O . SER A 1 107 ? -4.733 3.780 -22.726 1.00 44.84 107 SER A O 1
ATOM 836 N N . LEU A 1 108 ? -4.061 1.777 -21.941 1.00 39.41 108 LEU A N 1
ATOM 837 C CA . LEU A 1 108 ? -4.204 1.109 -23.223 1.00 39.41 108 LEU A CA 1
ATOM 838 C C . LEU A 1 108 ? -5.717 1.046 -23.500 1.00 39.41 108 LEU A C 1
ATOM 840 O O . LEU A 1 108 ? -6.475 0.811 -22.552 1.00 39.41 108 LEU A O 1
ATOM 844 N N . PRO A 1 109 ? -6.131 1.386 -24.730 1.00 42.62 109 PRO A N 1
ATOM 845 C CA . PRO A 1 109 ? -7.534 1.474 -25.118 1.00 42.62 109 PRO A CA 1
ATOM 846 C C . PRO A 1 109 ? -8.281 0.149 -24.948 1.00 42.62 109 PRO A C 1
ATOM 848 O O . PRO A 1 109 ? -7.627 -0.918 -25.022 1.00 42.62 109 PRO A O 1
#

Foldseek 3Di:
DAWEWEADQPCPPFFGIKIAPADPPDDDDVVLCVLLQFPDWDDPDNNMITTDHPDPLSLLVNLQVVVVSCVVVVGHYDYDPVSVVSVVVLVPDDPVVVCVSPPRDPPPD

pLDDT: mean 85.94, std 11.08, range [39.41, 96.25]

Sequence (109 aa):
MKTLLESHKYALDGPELFLRNWPKGTSLDPRLLTRLGVVAVEHLGAGAFAFRLEGRHLAGPAVFFLVLHLLGQGVELEVGEEARRELRAFLTLPPVALKRVLAPRSSLP

Secondary structure (DSSP, 8-state):
--EEEEE-TT-SSS-SEEEESPPTTPPP-HHHHHHTTEEEEEEEETTEEEEEES-GGGHHHHHHHHHHHHHHTT--EEE-HHHHHHHHHHHTS-HHHHHHHHS------

Organism: NCBI:txid751945

Radius of gyration: 13.52 Å; chains: 1; bounding box: 32×28×43 Å